Protein AF-A0A969GEK8-F1 (afdb_monomer_lite)

Secondary structure (DSSP, 8-state):
---GGGG--HHHHHHHHHHHHHHHHHHHHHHHHHHHHHT-GGGGGGHHHHHHHHHHHHHHHHHHHHHH-SSTT------HHHHHHHHHHHHHHHHH--S-HHHHHHHHHHHHHHHHHHHHHHH-

Radius of gyration: 17.77 Å; chains: 1; bounding box: 44×19×52 Å

Structure (mmCIF, N/CA/C/O backbone):
data_AF-A0A969GEK8-F1
#
_entry.id   AF-A0A969GEK8-F1
#
loop_
_atom_site.group_PDB
_atom_site.id
_atom_site.type_symbol
_atom_site.label_atom_id
_atom_site.label_alt_id
_atom_site.label_comp_id
_atom_site.label_asym_id
_atom_site.label_entity_id
_atom_site.label_seq_id
_atom_site.pdbx_PDB_ins_code
_atom_site.Cartn_x
_atom_site.Cartn_y
_atom_site.Cartn_z
_atom_site.occupancy
_atom_site.B_iso_or_equiv
_atom_site.auth_seq_id
_atom_site.auth_comp_id
_atom_site.auth_asym_id
_atom_site.auth_atom_id
_atom_site.pdbx_PDB_model_num
ATOM 1 N N . MET A 1 1 ? 5.859 -8.469 -33.298 1.00 44.16 1 MET A N 1
ATOM 2 C CA . MET A 1 1 ? 6.440 -8.369 -31.941 1.00 44.16 1 MET A CA 1
ATOM 3 C C . MET A 1 1 ? 7.813 -7.733 -32.064 1.00 44.16 1 MET A C 1
ATOM 5 O O . MET A 1 1 ? 8.671 -8.302 -32.721 1.00 44.16 1 MET A O 1
ATOM 9 N N . LYS A 1 2 ? 7.989 -6.504 -31.567 1.00 45.06 2 LYS A N 1
ATOM 10 C CA . LYS A 1 2 ? 9.265 -5.774 -31.641 1.00 45.06 2 LYS A CA 1
ATOM 11 C C . LYS A 1 2 ? 10.162 -6.314 -30.517 1.00 45.06 2 LYS A C 1
ATOM 13 O O . LYS A 1 2 ? 9.732 -6.322 -29.368 1.00 45.06 2 LYS A O 1
ATOM 18 N N . ASN A 1 3 ? 11.347 -6.826 -30.845 1.00 42.44 3 ASN A N 1
ATOM 19 C CA . ASN A 1 3 ? 12.262 -7.460 -29.888 1.00 42.44 3 ASN A CA 1
ATOM 20 C C . ASN A 1 3 ? 12.873 -6.418 -28.929 1.00 42.44 3 ASN A C 1
ATOM 22 O O . ASN A 1 3 ? 13.966 -5.922 -29.180 1.00 42.44 3 ASN A O 1
ATOM 26 N N . TYR A 1 4 ? 12.185 -6.092 -27.830 1.00 55.25 4 TYR A N 1
ATOM 27 C CA . TYR A 1 4 ? 12.672 -5.161 -26.794 1.00 55.25 4 TYR A CA 1
ATOM 28 C C . TYR A 1 4 ? 13.971 -5.629 -26.112 1.00 55.25 4 TYR A C 1
ATOM 30 O O . TYR A 1 4 ? 14.773 -4.810 -25.675 1.00 55.25 4 TYR A O 1
ATOM 38 N N . PHE A 1 5 ? 14.217 -6.940 -26.070 1.00 56.88 5 PHE A N 1
ATOM 39 C CA . PHE A 1 5 ? 15.405 -7.519 -25.433 1.00 56.88 5 PHE A CA 1
ATOM 40 C C . PHE A 1 5 ? 16.693 -7.370 -26.260 1.00 56.88 5 PHE A C 1
ATOM 42 O O . PHE A 1 5 ? 17.782 -7.473 -25.707 1.00 56.88 5 PHE A O 1
ATOM 49 N N . ALA A 1 6 ? 16.593 -7.099 -27.567 1.00 51.66 6 ALA A N 1
ATOM 50 C CA . ALA A 1 6 ? 17.754 -7.009 -28.459 1.00 51.66 6 ALA A CA 1
ATOM 51 C C . ALA A 1 6 ? 18.419 -5.616 -28.479 1.00 51.66 6 ALA A C 1
ATOM 53 O O . ALA A 1 6 ? 19.471 -5.459 -29.092 1.00 51.66 6 ALA A O 1
ATOM 54 N N . SER A 1 7 ? 17.828 -4.610 -27.819 1.00 54.41 7 SER A N 1
ATOM 55 C CA . SER A 1 7 ? 18.329 -3.226 -27.783 1.00 54.41 7 SER A CA 1
ATOM 56 C C . SER A 1 7 ? 18.590 -2.701 -26.367 1.00 54.41 7 SER A C 1
ATOM 58 O O . SER A 1 7 ? 18.585 -1.488 -26.170 1.00 54.41 7 SER A O 1
ATOM 60 N N . MET A 1 8 ? 18.764 -3.579 -25.370 1.00 60.34 8 MET A N 1
ATOM 61 C CA . MET A 1 8 ? 19.067 -3.153 -24.000 1.00 60.34 8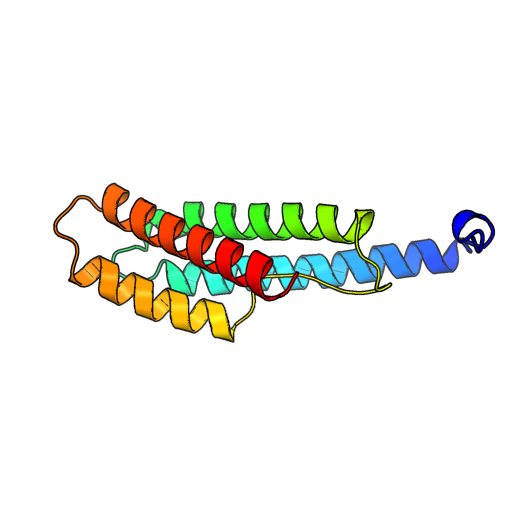 MET A CA 1
ATOM 62 C C . MET A 1 8 ? 20.504 -2.632 -23.916 1.00 60.34 8 MET A C 1
ATOM 64 O O . MET A 1 8 ? 21.436 -3.368 -23.602 1.00 60.34 8 MET A O 1
ATOM 68 N N . ASP A 1 9 ? 20.676 -1.349 -24.220 1.00 81.31 9 ASP A N 1
ATOM 69 C CA . ASP A 1 9 ? 21.912 -0.626 -23.953 1.00 81.31 9 ASP A CA 1
ATOM 70 C C . ASP A 1 9 ? 22.167 -0.644 -22.434 1.00 81.31 9 ASP A C 1
ATOM 72 O O . ASP A 1 9 ? 21.279 -0.323 -21.637 1.00 81.31 9 ASP A O 1
ATOM 76 N N . THR A 1 10 ? 23.371 -1.030 -22.005 1.00 82.88 10 THR A N 1
ATOM 77 C CA . THR A 1 10 ? 23.762 -1.101 -20.587 1.00 82.88 10 THR A CA 1
ATOM 78 C C . THR A 1 10 ? 23.483 0.214 -19.856 1.00 82.88 10 THR A C 1
ATOM 80 O O . THR A 1 10 ? 23.097 0.207 -18.687 1.00 82.88 10 THR A O 1
ATOM 83 N N . ARG A 1 11 ? 23.608 1.356 -20.549 1.00 84.69 11 ARG A N 1
ATOM 84 C CA . ARG A 1 11 ? 23.226 2.664 -19.994 1.00 84.69 11 ARG A CA 1
ATOM 85 C C . ARG A 1 11 ? 21.744 2.737 -19.648 1.00 84.69 11 ARG A C 1
ATOM 87 O O . ARG A 1 11 ? 21.400 3.221 -18.575 1.00 84.69 11 ARG A O 1
ATOM 94 N N . GLN A 1 12 ? 20.882 2.245 -20.531 1.00 84.81 12 GLN A N 1
ATOM 95 C CA . GLN A 1 12 ? 19.438 2.269 -20.333 1.00 84.81 12 GLN A CA 1
ATOM 96 C C . GLN A 1 12 ? 19.027 1.382 -19.155 1.00 84.81 12 GLN A C 1
ATOM 98 O O . GLN A 1 12 ? 18.200 1.801 -18.351 1.00 84.81 12 GLN A O 1
ATOM 103 N N . LEU A 1 13 ? 19.659 0.214 -18.990 1.00 85.06 13 LEU A N 1
ATOM 104 C CA . LEU A 1 13 ? 19.457 -0.653 -17.824 1.00 85.06 13 LEU A CA 1
ATOM 105 C C . LEU A 1 13 ? 19.779 0.061 -16.510 1.00 85.06 13 LEU A C 1
ATOM 107 O O . LEU A 1 13 ? 18.962 0.054 -15.591 1.00 85.06 13 LEU A O 1
ATOM 111 N N . ILE A 1 14 ? 20.946 0.705 -16.435 1.00 89.31 14 ILE A N 1
ATOM 112 C CA . ILE A 1 14 ? 21.360 1.448 -15.240 1.00 89.31 14 ILE A CA 1
ATOM 113 C C . ILE A 1 14 ? 20.352 2.563 -14.946 1.00 89.31 14 ILE A C 1
ATOM 115 O O . ILE A 1 14 ? 19.853 2.651 -13.827 1.00 89.31 14 ILE A O 1
ATOM 119 N N . THR A 1 15 ? 19.987 3.365 -15.950 1.00 89.75 15 THR A N 1
ATOM 120 C CA . THR A 1 15 ? 19.009 4.448 -15.780 1.00 89.75 15 THR A CA 1
ATOM 121 C C . THR A 1 15 ? 17.641 3.929 -15.333 1.00 89.75 15 THR A C 1
ATOM 123 O O . THR A 1 15 ? 17.044 4.511 -14.430 1.00 89.75 15 THR A O 1
ATOM 126 N N . SER A 1 16 ? 17.150 2.826 -15.905 1.00 88.75 16 SER A N 1
ATOM 127 C CA . SER A 1 16 ? 15.867 2.226 -15.526 1.00 88.75 16 SER A CA 1
ATOM 128 C C . SER A 1 16 ? 15.871 1.682 -14.099 1.00 88.75 16 SER A C 1
ATOM 130 O O . SER A 1 16 ? 14.907 1.904 -13.370 1.00 88.75 16 SER A O 1
ATOM 132 N N . ILE A 1 17 ? 16.953 1.026 -13.668 1.00 90.38 17 ILE A N 1
ATOM 133 C CA . ILE A 1 17 ? 17.091 0.542 -12.287 1.00 90.38 17 ILE A CA 1
ATOM 134 C C . ILE A 1 17 ? 17.129 1.722 -11.315 1.00 90.38 17 ILE A C 1
ATOM 136 O O . ILE A 1 17 ? 16.423 1.707 -10.309 1.00 90.38 17 ILE A O 1
ATOM 140 N N . THR A 1 18 ? 17.903 2.769 -11.617 1.00 93.31 18 THR A N 1
ATOM 141 C CA . THR A 1 18 ? 17.962 3.967 -10.770 1.00 93.31 18 THR A CA 1
ATOM 142 C C . THR A 1 18 ? 16.601 4.656 -10.680 1.00 93.31 18 THR A C 1
ATOM 144 O O . THR A 1 18 ? 16.164 4.985 -9.580 1.00 93.31 18 THR A O 1
ATOM 147 N N . ALA A 1 19 ? 15.897 4.825 -11.803 1.00 91.38 19 ALA A N 1
ATOM 148 C CA . ALA A 1 19 ? 14.560 5.413 -11.822 1.00 91.38 19 ALA A CA 1
ATOM 149 C C . ALA A 1 19 ? 13.557 4.577 -11.011 1.00 91.38 19 ALA A C 1
ATOM 151 O O . ALA A 1 19 ? 12.811 5.131 -10.208 1.00 91.38 19 ALA A O 1
ATOM 152 N N . GLY A 1 20 ? 13.585 3.248 -11.164 1.00 91.75 20 GLY A N 1
ATOM 153 C CA . GLY A 1 20 ? 12.749 2.330 -10.392 1.00 91.75 20 GLY A CA 1
ATOM 154 C C . GLY A 1 20 ? 13.041 2.377 -8.892 1.00 91.75 20 GLY A C 1
ATOM 155 O O . GLY A 1 20 ? 12.113 2.365 -8.091 1.00 91.75 20 GLY A O 1
ATOM 156 N N . LEU A 1 21 ? 14.312 2.502 -8.497 1.00 93.62 21 LEU A N 1
ATOM 157 C CA . LEU A 1 21 ? 14.710 2.607 -7.092 1.00 93.62 21 LEU A CA 1
ATOM 158 C C . LEU A 1 21 ? 14.233 3.924 -6.468 1.00 93.62 21 LEU A C 1
ATOM 160 O O . LEU A 1 21 ? 13.677 3.915 -5.372 1.00 93.62 21 LEU A O 1
ATOM 164 N N . VAL A 1 22 ? 14.392 5.046 -7.176 1.00 94.94 22 VAL A N 1
ATOM 165 C CA . VAL A 1 22 ? 13.887 6.352 -6.724 1.00 94.94 22 VAL A CA 1
ATOM 166 C C . VAL A 1 22 ? 12.362 6.331 -6.614 1.00 94.94 22 VAL A C 1
ATOM 168 O O . VAL A 1 22 ? 11.823 6.713 -5.578 1.00 94.94 22 VAL A O 1
ATOM 171 N N . ALA A 1 23 ? 11.665 5.832 -7.638 1.00 92.75 23 ALA A N 1
ATOM 172 C CA . ALA A 1 23 ? 10.211 5.697 -7.614 1.00 92.75 23 ALA A CA 1
ATOM 173 C C . ALA A 1 23 ? 9.744 4.781 -6.471 1.00 92.75 23 ALA A C 1
ATOM 175 O O . ALA A 1 23 ? 8.812 5.124 -5.750 1.00 92.75 23 ALA A O 1
ATOM 176 N N . GLY A 1 24 ? 10.429 3.657 -6.248 1.00 93.06 24 GLY A N 1
ATOM 177 C CA . GLY A 1 24 ? 10.139 2.730 -5.157 1.00 93.06 24 GLY A CA 1
ATOM 178 C C . GLY A 1 24 ? 10.305 3.369 -3.778 1.00 93.06 24 GLY A C 1
ATOM 179 O O . GLY A 1 24 ? 9.437 3.203 -2.926 1.00 93.06 24 GLY A O 1
ATOM 180 N N . LEU A 1 25 ? 11.366 4.153 -3.562 1.00 95.06 25 LEU A N 1
ATOM 181 C CA . LEU A 1 25 ? 11.553 4.903 -2.315 1.00 95.06 25 LEU A CA 1
ATOM 182 C C . LEU A 1 25 ? 10.424 5.909 -2.078 1.00 95.06 25 LEU A C 1
ATOM 184 O O . LEU A 1 25 ? 9.915 5.996 -0.962 1.00 95.06 25 LEU A O 1
ATOM 188 N N . ILE A 1 26 ? 9.999 6.625 -3.123 1.00 94.44 26 ILE A N 1
ATOM 189 C CA . ILE A 1 26 ? 8.850 7.534 -3.042 1.00 94.44 26 ILE A CA 1
ATOM 190 C C . ILE A 1 26 ? 7.600 6.743 -2.636 1.00 94.44 26 ILE A C 1
ATOM 192 O O . ILE A 1 26 ? 6.947 7.098 -1.658 1.00 94.44 26 ILE A O 1
ATOM 196 N N . VAL A 1 27 ? 7.310 5.624 -3.304 1.00 93.56 27 VAL A N 1
ATOM 197 C CA . VAL A 1 27 ? 6.149 4.776 -2.984 1.00 93.56 27 VAL A CA 1
ATOM 198 C C . VAL A 1 27 ? 6.202 4.252 -1.547 1.00 93.56 27 VAL A C 1
ATOM 200 O O . VAL A 1 27 ? 5.176 4.252 -0.878 1.00 93.56 27 VAL A O 1
ATOM 203 N N . ILE A 1 28 ? 7.371 3.866 -1.025 1.00 95.81 28 ILE A N 1
ATOM 204 C CA . ILE A 1 28 ? 7.522 3.427 0.374 1.00 95.81 28 ILE A CA 1
ATOM 205 C C . ILE A 1 28 ? 7.108 4.539 1.344 1.00 95.81 28 ILE A C 1
ATOM 207 O O . ILE A 1 28 ? 6.329 4.291 2.266 1.00 95.81 28 ILE A O 1
ATOM 211 N N . VAL A 1 29 ? 7.593 5.765 1.128 1.00 96.19 29 VAL A N 1
ATOM 212 C CA . VAL A 1 29 ? 7.236 6.922 1.965 1.00 96.19 29 VAL A CA 1
ATOM 213 C C . VAL A 1 29 ? 5.733 7.207 1.888 1.00 96.19 29 VAL A C 1
ATOM 215 O O . VAL A 1 29 ? 5.106 7.455 2.922 1.00 96.19 29 VAL A O 1
ATOM 218 N N . PHE A 1 30 ? 5.136 7.109 0.696 1.00 94.38 30 PHE A N 1
ATOM 219 C CA . PHE A 1 30 ? 3.690 7.253 0.508 1.00 94.38 30 PHE A CA 1
ATOM 220 C C . PHE A 1 30 ? 2.910 6.153 1.233 1.00 94.38 30 PHE A C 1
ATOM 222 O O . PHE A 1 30 ? 1.991 6.459 1.984 1.00 94.38 30 PHE A O 1
ATOM 229 N N . CYS A 1 31 ? 3.299 4.884 1.095 1.00 95.75 31 CYS A N 1
ATOM 230 C CA . CYS A 1 31 ? 2.662 3.767 1.794 1.00 95.75 31 CYS A CA 1
ATOM 231 C C . CYS A 1 31 ? 2.654 3.980 3.309 1.00 95.75 31 CYS A C 1
ATOM 233 O O . CYS A 1 31 ? 1.620 3.784 3.944 1.00 95.75 31 CYS A O 1
ATOM 235 N N . ILE A 1 32 ? 3.783 4.411 3.883 1.00 96.88 32 ILE A N 1
ATOM 236 C CA . ILE A 1 32 ? 3.879 4.706 5.316 1.00 96.88 32 ILE A CA 1
ATOM 237 C C . ILE A 1 32 ? 2.944 5.861 5.685 1.00 96.88 32 ILE A C 1
ATOM 239 O O . ILE A 1 32 ? 2.163 5.730 6.622 1.00 96.88 32 ILE A O 1
ATOM 243 N N . SER A 1 33 ? 2.985 6.962 4.934 1.00 97.06 33 SER A N 1
ATOM 244 C CA . SER A 1 33 ? 2.203 8.171 5.226 1.00 97.06 33 SER A CA 1
ATOM 245 C C . SER A 1 33 ? 0.693 7.952 5.101 1.00 97.06 33 SER A C 1
ATOM 247 O O . SER A 1 33 ? -0.085 8.444 5.913 1.00 97.06 33 SER A O 1
ATOM 249 N N . LEU A 1 34 ? 0.252 7.192 4.099 1.00 96.31 34 LEU A N 1
ATOM 250 C CA . LEU A 1 34 ? -1.169 6.911 3.900 1.00 96.31 34 LEU A CA 1
ATOM 251 C C . LEU A 1 34 ? -1.676 5.856 4.889 1.00 96.31 34 LEU A C 1
ATOM 253 O O . LEU A 1 34 ? -2.794 5.973 5.388 1.00 96.31 34 LEU A O 1
ATOM 257 N N . ALA A 1 35 ? -0.855 4.862 5.238 1.00 96.50 35 ALA A N 1
ATOM 258 C CA . ALA A 1 35 ? -1.208 3.909 6.284 1.00 96.50 35 ALA A CA 1
ATOM 259 C C . ALA A 1 35 ? -1.324 4.589 7.657 1.00 96.50 35 ALA A C 1
ATOM 261 O O . ALA A 1 35 ? -2.267 4.306 8.394 1.00 96.50 35 ALA A O 1
ATOM 262 N N . THR A 1 36 ? -0.414 5.504 8.006 1.00 96.81 36 THR A N 1
ATOM 263 C CA . THR A 1 36 ? -0.501 6.248 9.274 1.00 96.81 36 THR A CA 1
ATOM 264 C C . THR A 1 36 ? -1.725 7.153 9.312 1.00 96.81 36 THR A C 1
ATOM 266 O O . THR A 1 36 ? -2.343 7.270 10.365 1.00 96.81 36 THR A O 1
ATOM 269 N N . LEU A 1 37 ? -2.119 7.737 8.175 1.00 96.44 37 LEU A N 1
ATOM 270 C CA . LEU A 1 37 ? -3.355 8.507 8.051 1.00 96.44 37 LEU A CA 1
ATOM 271 C C . LEU A 1 37 ? -4.594 7.637 8.322 1.00 96.44 37 LEU A C 1
ATOM 273 O O . LEU A 1 37 ? -5.427 8.001 9.152 1.00 96.44 37 LEU A O 1
ATOM 277 N N . ILE A 1 38 ? -4.698 6.480 7.658 1.00 96.62 38 ILE A N 1
ATOM 278 C CA . ILE A 1 38 ? -5.861 5.580 7.754 1.00 96.62 38 ILE A CA 1
ATOM 279 C C . ILE A 1 38 ? -5.989 4.950 9.142 1.00 96.62 38 ILE A C 1
ATOM 281 O O . ILE A 1 38 ? -7.089 4.870 9.680 1.00 96.62 38 ILE A O 1
ATOM 285 N N . PHE A 1 39 ? -4.876 4.511 9.731 1.00 96.19 39 PHE A N 1
ATOM 286 C CA . PHE A 1 39 ? -4.854 3.835 11.031 1.00 96.19 39 PHE A CA 1
ATOM 287 C C . PHE A 1 39 ? -4.486 4.785 12.184 1.00 96.19 39 PHE A C 1
ATOM 289 O O . PHE A 1 39 ? -3.905 4.366 13.180 1.00 96.19 39 PHE A O 1
ATOM 296 N N . SER A 1 40 ? -4.804 6.075 12.065 1.00 92.50 40 SER A N 1
ATOM 297 C CA . SER A 1 40 ? -4.571 7.066 13.124 1.00 92.50 40 SER A CA 1
ATOM 298 C C . SER A 1 40 ? -5.585 6.955 14.280 1.00 92.50 40 SER A C 1
ATOM 300 O O . SER A 1 40 ? -6.547 6.186 14.233 1.00 92.50 40 SER A O 1
ATOM 302 N N . GLY A 1 41 ? -5.358 7.709 15.362 1.00 90.31 41 GLY A N 1
ATOM 303 C CA . GLY A 1 41 ? -6.277 7.776 16.504 1.00 90.31 41 GLY A CA 1
ATOM 304 C C . GLY A 1 41 ? -6.392 6.451 17.265 1.00 90.31 41 GLY A C 1
ATOM 305 O O . GLY A 1 41 ? -5.384 5.877 17.684 1.00 90.31 41 GLY A O 1
ATOM 306 N N . GLU A 1 42 ? -7.620 5.959 17.441 1.00 89.75 42 GLU A N 1
ATOM 307 C CA . GLU A 1 42 ? -7.918 4.708 18.159 1.00 89.75 42 GLU A CA 1
ATOM 308 C C . GLU A 1 42 ? -7.316 3.469 17.478 1.00 89.75 42 GLU A C 1
ATOM 310 O O . GLU A 1 42 ? -7.030 2.472 18.139 1.00 89.75 42 GLU A O 1
ATOM 315 N N . MET A 1 43 ? -7.053 3.547 16.169 1.00 93.19 43 MET A N 1
ATOM 316 C CA . MET A 1 43 ? -6.401 2.482 15.400 1.00 93.19 43 MET A CA 1
ATOM 317 C C . MET A 1 43 ? -4.869 2.563 15.424 1.00 93.19 43 MET A C 1
ATOM 319 O O . MET A 1 43 ? -4.208 1.715 14.819 1.00 93.19 43 MET A O 1
ATOM 323 N N . SER A 1 44 ? -4.285 3.514 16.166 1.00 94.31 44 SER A N 1
ATOM 324 C CA . SER A 1 44 ? -2.828 3.682 16.264 1.00 94.31 44 SER A CA 1
ATOM 325 C C . SER A 1 44 ? -2.047 2.409 16.639 1.00 94.31 44 SER A C 1
ATOM 327 O O . SER A 1 44 ? -0.964 2.217 16.076 1.00 94.31 44 SER A O 1
ATOM 329 N N . PRO A 1 45 ? -2.565 1.470 17.468 1.00 95.31 45 PRO A N 1
ATOM 330 C CA . PRO A 1 45 ? -1.872 0.205 17.735 1.00 95.31 45 PRO A CA 1
ATOM 331 C C . PRO A 1 45 ? -1.682 -0.680 16.489 1.00 95.31 45 PRO A C 1
ATOM 333 O O . PRO A 1 45 ? -0.813 -1.551 16.472 1.00 95.31 45 PRO A O 1
ATOM 336 N N . TYR A 1 46 ? -2.474 -0.462 15.435 1.00 95.81 46 TYR A N 1
ATOM 337 C CA . TYR A 1 46 ? -2.462 -1.247 14.200 1.00 95.81 46 TYR A CA 1
ATOM 338 C C . TYR A 1 46 ? -1.676 -0.589 13.064 1.00 95.81 46 TYR A C 1
ATOM 340 O O . TYR A 1 46 ? -1.532 -1.204 12.007 1.00 95.81 46 TYR A O 1
ATOM 348 N N . VAL A 1 47 ? -1.104 0.603 13.270 1.00 96.38 47 VAL A N 1
ATOM 349 C CA . VAL A 1 47 ? -0.347 1.334 12.238 1.00 96.38 47 VAL A CA 1
ATOM 350 C C . VAL A 1 47 ? 0.754 0.471 11.633 1.00 96.38 47 VAL A C 1
ATOM 352 O O . VAL A 1 47 ? 0.842 0.369 10.414 1.00 96.38 47 VAL A O 1
ATOM 355 N N . SER A 1 48 ? 1.540 -0.234 12.450 1.00 96.69 48 SER A N 1
ATOM 356 C CA . SER A 1 48 ? 2.607 -1.111 11.949 1.00 96.69 48 SER A CA 1
ATOM 357 C C . SER A 1 48 ? 2.079 -2.225 11.035 1.00 96.69 48 SER A C 1
ATOM 359 O O . SER A 1 48 ? 2.707 -2.547 10.026 1.00 96.69 48 SER A O 1
ATOM 361 N N . ARG A 1 49 ? 0.902 -2.792 11.343 1.00 96.88 49 ARG A N 1
ATOM 362 C CA . ARG A 1 49 ? 0.241 -3.795 10.487 1.00 96.88 49 ARG A CA 1
ATOM 363 C C . ARG A 1 49 ? -0.293 -3.157 9.203 1.00 96.88 49 ARG A C 1
ATOM 365 O O . ARG A 1 49 ? -0.117 -3.726 8.129 1.00 96.88 49 ARG A O 1
ATOM 372 N N . GLY A 1 50 ? -0.889 -1.969 9.303 1.00 95.75 50 GLY A N 1
ATOM 373 C CA . GLY A 1 50 ? -1.360 -1.183 8.162 1.00 95.75 50 GLY A CA 1
ATOM 374 C C . GLY A 1 50 ? -0.239 -0.810 7.189 1.00 95.75 50 GLY A C 1
ATOM 375 O O . GLY A 1 50 ? -0.391 -0.986 5.983 1.00 95.75 50 GLY A O 1
ATOM 376 N N . ILE A 1 51 ? 0.920 -0.385 7.700 1.00 97.38 51 ILE A N 1
ATOM 377 C CA . ILE A 1 51 ? 2.117 -0.109 6.893 1.00 97.38 51 ILE A CA 1
ATOM 378 C C . ILE A 1 51 ? 2.540 -1.371 6.136 1.00 97.38 51 ILE A C 1
ATOM 380 O O . ILE A 1 51 ? 2.755 -1.317 4.926 1.00 97.38 51 ILE A O 1
ATOM 384 N N . GLY A 1 52 ? 2.609 -2.517 6.822 1.00 96.81 52 GLY A N 1
ATOM 385 C CA . GLY A 1 52 ? 2.930 -3.799 6.191 1.00 96.81 52 GLY A CA 1
ATOM 386 C C . GLY A 1 52 ? 1.965 -4.162 5.060 1.00 96.81 52 GLY A C 1
ATOM 387 O O . GLY A 1 52 ? 2.408 -4.562 3.984 1.00 96.81 52 GLY A O 1
ATOM 388 N N . LEU A 1 53 ? 0.661 -3.954 5.268 1.00 95.69 53 LEU A N 1
ATOM 389 C CA . LEU A 1 53 ? -0.373 -4.185 4.257 1.00 95.69 53 LEU A CA 1
ATOM 390 C C . LEU A 1 53 ? -0.166 -3.308 3.012 1.00 95.69 53 LEU A C 1
ATOM 392 O O . LEU A 1 53 ? -0.195 -3.818 1.894 1.00 95.69 53 LEU A O 1
ATOM 396 N N . PHE A 1 54 ? 0.073 -2.007 3.195 1.00 95.69 54 PHE A N 1
ATOM 397 C CA . PHE A 1 54 ? 0.262 -1.062 2.089 1.00 95.69 54 PHE A CA 1
ATOM 398 C C . PHE A 1 54 ? 1.561 -1.324 1.322 1.00 95.69 54 PHE A C 1
ATOM 400 O O . PHE A 1 54 ? 1.561 -1.312 0.092 1.00 95.69 54 PHE A O 1
ATOM 407 N N . LEU A 1 55 ? 2.658 -1.614 2.028 1.00 96.44 55 LEU A N 1
ATOM 408 C CA . LEU A 1 55 ? 3.936 -1.965 1.406 1.00 96.44 55 LEU A CA 1
ATOM 409 C C . LEU A 1 55 ? 3.831 -3.259 0.598 1.00 96.44 55 LEU A C 1
ATOM 411 O O . LEU A 1 55 ? 4.269 -3.299 -0.551 1.00 96.44 55 LEU A O 1
ATOM 415 N N . PHE A 1 56 ? 3.219 -4.299 1.168 1.00 95.31 56 PHE A N 1
ATOM 416 C CA . PHE A 1 56 ? 3.032 -5.566 0.471 1.00 95.31 56 PHE A CA 1
ATOM 417 C C . PHE A 1 56 ? 2.094 -5.422 -0.731 1.00 95.31 56 PHE A C 1
ATOM 419 O O . PHE A 1 56 ? 2.412 -5.913 -1.811 1.00 95.31 56 PHE A O 1
ATOM 426 N N . GLY A 1 57 ? 0.976 -4.708 -0.574 1.00 92.94 57 GLY A N 1
ATOM 427 C CA . GLY A 1 57 ? 0.040 -4.437 -1.664 1.00 92.94 57 GLY A CA 1
ATOM 428 C C . GLY A 1 57 ? 0.692 -3.655 -2.805 1.00 92.94 57 GLY A C 1
ATOM 429 O O . GLY A 1 57 ? 0.594 -4.057 -3.962 1.00 92.94 57 GLY A O 1
ATOM 430 N N . GLY A 1 58 ? 1.426 -2.584 -2.484 1.00 92.38 58 GLY A N 1
ATOM 431 C CA . GLY A 1 58 ? 2.170 -1.794 -3.466 1.00 92.38 58 GLY A CA 1
ATOM 432 C C . GLY A 1 58 ? 3.238 -2.614 -4.193 1.00 92.38 58 GLY A C 1
ATOM 433 O O . GLY A 1 58 ? 3.344 -2.537 -5.418 1.00 92.38 58 GLY A O 1
ATOM 434 N N . PHE A 1 59 ? 3.979 -3.455 -3.467 1.00 93.25 59 PHE A N 1
ATOM 435 C CA . PHE A 1 59 ? 4.953 -4.378 -4.052 1.00 93.25 59 PHE 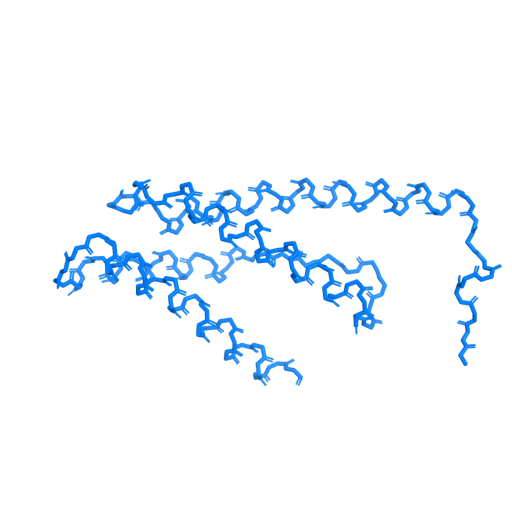A CA 1
ATOM 436 C C . PHE A 1 59 ? 4.291 -5.393 -4.991 1.00 93.25 59 PHE A C 1
ATOM 438 O O . PHE A 1 59 ? 4.695 -5.509 -6.148 1.00 93.25 59 PHE A O 1
ATOM 445 N N . ALA A 1 60 ? 3.247 -6.087 -4.529 1.00 93.31 60 ALA A N 1
ATOM 446 C CA . ALA A 1 60 ? 2.535 -7.087 -5.318 1.00 93.31 60 ALA A CA 1
ATOM 447 C C . ALA A 1 60 ? 1.959 -6.478 -6.606 1.00 93.31 60 ALA A C 1
ATOM 449 O O . ALA A 1 60 ? 2.158 -7.021 -7.691 1.00 93.31 60 ALA A O 1
ATOM 450 N N . MET A 1 61 ? 1.326 -5.306 -6.507 1.00 91.12 61 MET A N 1
ATOM 451 C CA . MET A 1 61 ? 0.799 -4.589 -7.668 1.00 91.12 61 MET A CA 1
ATOM 452 C C . MET A 1 61 ? 1.901 -4.133 -8.629 1.00 91.12 61 MET A C 1
ATOM 454 O O . MET A 1 61 ? 1.730 -4.245 -9.841 1.00 91.12 61 MET A O 1
ATOM 458 N N . SER A 1 62 ? 3.043 -3.671 -8.112 1.00 91.06 62 SER A N 1
ATOM 459 C CA . SER A 1 62 ? 4.192 -3.284 -8.942 1.00 91.06 62 SER A CA 1
ATOM 460 C C . SER A 1 62 ? 4.748 -4.470 -9.730 1.00 91.06 62 SER A C 1
ATOM 462 O O . SER A 1 62 ? 5.039 -4.332 -10.915 1.00 91.06 62 SER A O 1
ATOM 464 N N . VAL A 1 63 ? 4.843 -5.651 -9.108 1.00 90.69 63 VAL A N 1
ATOM 465 C CA . VAL A 1 63 ? 5.256 -6.887 -9.791 1.00 90.69 63 VAL A CA 1
ATOM 466 C C . VAL A 1 63 ? 4.248 -7.273 -10.873 1.00 90.69 63 VAL A C 1
ATOM 468 O O . VAL A 1 63 ? 4.645 -7.541 -12.006 1.00 90.69 63 VAL A O 1
ATOM 471 N N . LEU A 1 64 ? 2.949 -7.256 -10.559 1.00 91.06 64 LEU A N 1
ATOM 472 C CA . LEU A 1 64 ? 1.899 -7.589 -11.524 1.00 91.06 64 LEU A CA 1
ATOM 473 C C . LEU A 1 64 ? 1.926 -6.647 -12.732 1.00 91.06 64 LEU A C 1
ATOM 475 O O . LEU A 1 64 ? 1.930 -7.114 -13.867 1.00 91.06 64 LEU A O 1
ATOM 479 N N . ILE A 1 65 ? 2.018 -5.336 -12.521 1.00 89.50 65 ILE A N 1
ATOM 480 C CA . ILE A 1 65 ? 2.075 -4.363 -13.621 1.00 89.50 65 ILE A CA 1
ATOM 481 C C . ILE A 1 65 ? 3.397 -4.421 -14.375 1.00 89.50 65 ILE A C 1
ATOM 483 O O . ILE A 1 65 ? 3.400 -4.244 -15.588 1.00 89.50 65 ILE A O 1
ATOM 487 N N . SER A 1 66 ? 4.512 -4.738 -13.719 1.00 87.56 66 SER A N 1
ATOM 488 C CA . SER A 1 66 ? 5.775 -4.936 -14.432 1.00 87.56 66 SER A CA 1
ATOM 489 C C . SER A 1 66 ? 5.726 -6.120 -15.406 1.00 87.56 66 SER A C 1
ATOM 491 O O . SER A 1 66 ? 6.494 -6.128 -16.366 1.00 87.56 66 SER A O 1
ATOM 493 N N . ILE A 1 67 ? 4.877 -7.122 -15.156 1.00 88.56 67 ILE A N 1
ATOM 494 C CA . ILE A 1 67 ? 4.750 -8.324 -15.995 1.00 88.56 67 ILE A CA 1
ATOM 495 C C . ILE A 1 67 ? 3.629 -8.162 -17.029 1.00 88.56 67 ILE A C 1
ATOM 497 O O . ILE A 1 67 ? 3.818 -8.487 -18.198 1.00 88.56 67 ILE A O 1
ATOM 501 N N . PHE A 1 68 ? 2.461 -7.680 -16.597 1.00 89.06 68 PHE A N 1
ATOM 502 C CA . PHE A 1 68 ? 1.234 -7.635 -17.401 1.00 89.06 68 PHE A CA 1
ATOM 503 C C . PHE A 1 68 ? 0.902 -6.243 -17.953 1.00 89.06 68 PHE A C 1
ATOM 505 O O . PHE A 1 68 ? -0.004 -6.108 -18.775 1.00 89.06 68 PHE A O 1
ATOM 512 N N . GLY A 1 69 ? 1.594 -5.200 -17.498 1.00 83.31 69 GLY A N 1
ATOM 513 C CA . GLY A 1 69 ? 1.330 -3.821 -17.886 1.00 83.31 69 GLY A CA 1
ATOM 514 C C . GLY A 1 69 ? 1.662 -3.547 -19.350 1.00 83.31 69 GLY A C 1
ATOM 515 O O . GLY A 1 69 ? 2.650 -4.030 -19.899 1.00 83.31 69 GLY A O 1
ATOM 516 N N . SER A 1 70 ? 0.829 -2.725 -19.982 1.00 83.06 70 SER A N 1
ATOM 517 C CA . SER A 1 70 ? 0.970 -2.323 -21.385 1.00 83.06 70 SER A CA 1
ATOM 518 C C . SER A 1 70 ? 1.680 -0.977 -21.569 1.00 83.06 70 SER A C 1
ATOM 520 O O . SER A 1 70 ? 2.069 -0.645 -22.690 1.00 83.06 70 SER A O 1
ATOM 522 N N . LEU A 1 71 ? 1.876 -0.209 -20.488 1.00 82.19 71 LEU A N 1
ATOM 523 C CA . LEU A 1 71 ? 2.508 1.109 -20.523 1.00 82.19 71 LEU A CA 1
ATOM 524 C C . LEU A 1 71 ? 3.939 1.078 -19.950 1.00 82.19 71 LEU A C 1
ATOM 526 O O . LEU A 1 71 ? 4.127 0.804 -18.762 1.00 82.19 71 LEU A O 1
ATOM 530 N N . PRO A 1 72 ? 4.967 1.387 -20.764 1.00 79.06 72 PRO A N 1
ATOM 531 C CA . PRO A 1 72 ? 6.342 1.461 -20.288 1.00 79.06 72 PRO A CA 1
ATOM 532 C C . PRO A 1 72 ? 6.545 2.678 -19.377 1.00 79.06 72 PRO A C 1
ATOM 534 O O . PRO A 1 72 ? 6.106 3.783 -19.688 1.00 79.06 72 PRO A O 1
ATOM 537 N N . GLY A 1 73 ? 7.268 2.483 -18.273 1.00 77.94 73 GLY A N 1
ATOM 538 C CA . GLY A 1 73 ? 7.617 3.561 -17.339 1.00 77.94 73 GLY A CA 1
ATOM 539 C C . GLY A 1 73 ? 6.490 3.992 -16.395 1.00 77.94 73 GLY A C 1
ATOM 540 O O . GLY A 1 73 ? 6.638 4.997 -15.704 1.00 77.94 73 GLY A O 1
ATOM 541 N N . THR A 1 74 ? 5.378 3.255 -16.337 1.00 83.31 74 THR A N 1
ATOM 542 C CA . THR A 1 74 ? 4.306 3.518 -15.372 1.00 83.31 74 THR A CA 1
ATOM 543 C C . THR A 1 74 ? 4.726 3.119 -13.960 1.00 83.31 74 THR A C 1
ATOM 545 O O . THR A 1 74 ? 5.169 1.995 -13.728 1.00 83.31 74 THR A O 1
ATOM 548 N N . ALA A 1 75 ? 4.539 4.032 -13.008 1.00 81.81 75 ALA A N 1
ATOM 549 C CA . ALA A 1 75 ? 4.623 3.744 -11.582 1.00 81.81 75 ALA A CA 1
ATOM 550 C C . ALA A 1 75 ? 3.213 3.522 -11.023 1.00 81.81 75 ALA A C 1
ATOM 552 O O . ALA A 1 75 ? 2.302 4.297 -11.315 1.00 81.81 75 ALA A O 1
ATOM 553 N N . ILE A 1 76 ? 3.042 2.477 -10.214 1.00 86.75 76 ILE A N 1
ATOM 554 C CA . ILE A 1 76 ? 1.821 2.248 -9.443 1.00 86.75 76 ILE A CA 1
ATOM 555 C C . ILE A 1 76 ? 2.111 2.415 -7.956 1.00 86.75 76 ILE A C 1
ATOM 557 O O . ILE A 1 76 ? 3.183 2.071 -7.464 1.00 86.75 76 ILE A O 1
ATOM 561 N N . GLY A 1 77 ? 1.122 2.914 -7.232 1.00 86.12 77 GLY A N 1
ATOM 562 C CA . GLY A 1 77 ? 1.132 2.937 -5.786 1.00 86.12 77 GLY A CA 1
ATOM 563 C C . GLY A 1 77 ? -0.221 3.374 -5.239 1.00 86.12 77 GLY A C 1
ATOM 564 O O . GLY A 1 77 ? -1.113 3.751 -6.010 1.00 86.12 77 GLY A O 1
ATOM 565 N N . PRO A 1 78 ? -0.375 3.323 -3.909 1.00 88.31 78 PRO A N 1
ATOM 566 C CA . PRO A 1 78 ? -1.483 3.961 -3.212 1.00 88.31 78 PRO A CA 1
ATOM 567 C C . PRO A 1 78 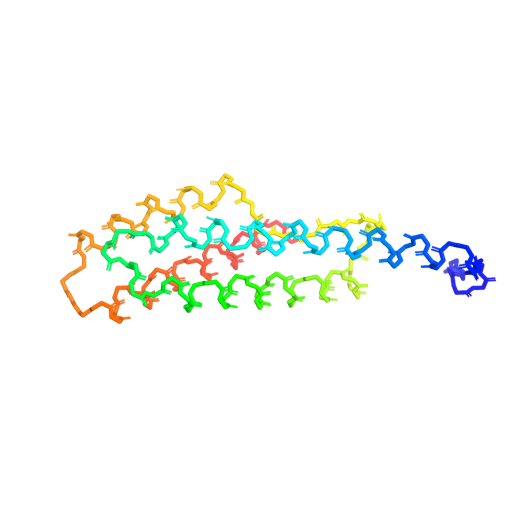? -1.632 5.439 -3.607 1.00 88.31 78 PRO A C 1
ATOM 569 O O . PRO A 1 78 ? -0.640 6.115 -3.872 1.00 88.31 78 PRO A O 1
ATOM 572 N N . GLN A 1 79 ? -2.872 5.926 -3.645 1.00 90.38 79 GLN A N 1
ATOM 573 C CA . GLN A 1 79 ? -3.218 7.281 -4.085 1.00 90.38 79 GLN A CA 1
ATOM 574 C C . GLN A 1 79 ? -3.794 8.099 -2.926 1.00 90.38 79 GLN A C 1
ATOM 576 O O . GLN A 1 79 ? -4.601 7.590 -2.144 1.00 90.38 79 GLN A O 1
ATOM 581 N N . ASP A 1 80 ? -3.438 9.380 -2.869 1.00 92.56 80 ASP A N 1
ATOM 582 C CA . ASP A 1 80 ? -3.762 10.286 -1.757 1.00 92.56 80 ASP A CA 1
ATOM 583 C C . ASP A 1 80 ? -5.271 10.491 -1.596 1.00 92.56 80 ASP A C 1
ATOM 585 O O . ASP A 1 80 ? -5.808 10.402 -0.493 1.00 92.56 80 ASP A O 1
ATOM 589 N N . GLY A 1 81 ? -5.971 10.716 -2.715 1.00 93.31 81 GLY A N 1
ATOM 590 C CA . GLY A 1 81 ? -7.416 10.955 -2.737 1.00 93.31 81 GLY A CA 1
ATOM 591 C C . GLY A 1 81 ? -8.221 9.779 -2.167 1.00 93.31 81 GLY A C 1
ATOM 592 O O . GLY A 1 81 ? -8.935 9.957 -1.178 1.00 93.31 81 GLY A O 1
ATOM 593 N N . PRO A 1 82 ? -8.091 8.562 -2.732 1.00 91.12 82 PRO A N 1
ATOM 594 C CA . PRO A 1 82 ? -8.721 7.366 -2.179 1.00 91.12 82 PRO A CA 1
ATOM 595 C C . PRO A 1 82 ? -8.323 7.082 -0.726 1.00 91.12 82 PRO A C 1
ATOM 597 O O . PRO A 1 82 ? -9.183 6.727 0.076 1.00 91.12 82 PRO A O 1
ATOM 600 N N . ALA A 1 83 ? -7.053 7.271 -0.355 1.00 93.75 83 ALA A N 1
ATOM 601 C CA . ALA A 1 83 ? -6.598 7.031 1.013 1.00 93.75 83 ALA A CA 1
ATOM 602 C C . ALA A 1 83 ? -7.232 7.993 2.030 1.00 93.75 83 ALA A C 1
ATOM 604 O O . ALA A 1 83 ? -7.624 7.556 3.110 1.00 93.75 83 ALA A O 1
ATOM 605 N N . ALA A 1 84 ? -7.398 9.273 1.684 1.00 95.25 84 ALA A N 1
ATOM 606 C CA . ALA A 1 84 ? -8.083 10.240 2.538 1.00 95.25 84 ALA A CA 1
ATOM 607 C C . ALA A 1 84 ? -9.553 9.853 2.776 1.00 95.25 84 ALA A C 1
ATOM 609 O O . ALA A 1 84 ? -10.031 9.901 3.909 1.00 95.25 84 ALA A O 1
ATOM 610 N N . LEU A 1 85 ? -10.257 9.398 1.732 1.00 95.44 85 LEU A N 1
ATOM 611 C CA . LEU A 1 85 ? -11.632 8.901 1.861 1.00 95.44 85 LEU A CA 1
ATOM 612 C C . LEU A 1 85 ? -11.707 7.648 2.741 1.00 95.44 85 LEU A C 1
ATOM 614 O O . LEU A 1 85 ? -12.585 7.544 3.596 1.00 95.44 85 LEU A O 1
ATOM 618 N N . ILE A 1 86 ? -10.763 6.720 2.573 1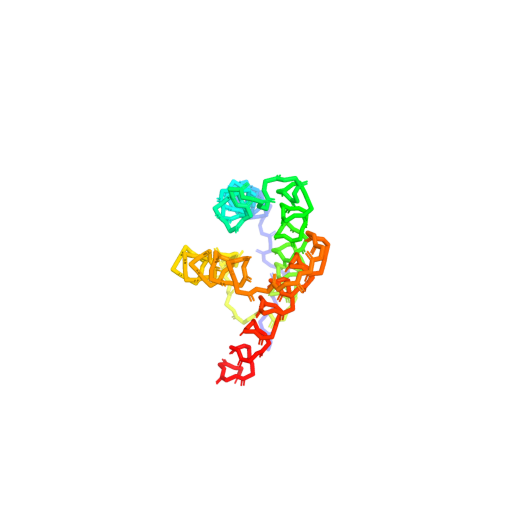.00 94.94 86 ILE A N 1
ATOM 619 C CA . ILE A 1 86 ? -10.664 5.516 3.405 1.00 94.94 86 ILE A CA 1
ATOM 620 C C . ILE A 1 86 ? -10.369 5.880 4.864 1.00 94.94 86 ILE A C 1
ATOM 622 O O . ILE A 1 86 ? -10.936 5.256 5.752 1.00 94.94 86 ILE A O 1
ATOM 626 N N . ALA A 1 87 ? -9.544 6.892 5.137 1.00 95.75 87 ALA A N 1
ATOM 627 C CA . ALA A 1 87 ? -9.264 7.340 6.502 1.00 95.75 87 ALA A CA 1
ATOM 628 C C . ALA A 1 87 ? -10.519 7.901 7.194 1.00 95.75 87 ALA A C 1
ATOM 630 O O . ALA A 1 87 ? -10.802 7.568 8.345 1.00 95.75 87 ALA A O 1
ATOM 631 N N . VAL A 1 88 ? -11.324 8.690 6.473 1.00 95.94 88 VAL A N 1
ATOM 632 C CA . VAL A 1 88 ? -12.626 9.162 6.974 1.00 95.94 88 VAL A CA 1
ATOM 633 C C . VAL A 1 88 ? -13.569 7.983 7.230 1.00 95.94 88 VAL A C 1
ATOM 635 O O . VAL A 1 88 ? -14.196 7.914 8.288 1.00 95.94 88 VAL A O 1
ATOM 638 N N . ALA A 1 89 ? -13.634 7.019 6.307 1.00 95.75 89 ALA A N 1
ATOM 639 C CA . ALA A 1 89 ? -14.442 5.814 6.482 1.00 95.75 89 ALA A CA 1
ATOM 640 C C . ALA A 1 89 ? -13.973 4.971 7.681 1.00 95.75 89 ALA A C 1
ATOM 642 O O . ALA A 1 89 ? -14.800 4.498 8.454 1.00 95.75 89 ALA A O 1
ATOM 643 N N . ALA A 1 90 ? -12.662 4.827 7.882 1.00 95.25 90 ALA A N 1
ATOM 644 C CA . ALA A 1 90 ? -12.074 4.100 9.002 1.00 95.25 90 ALA A CA 1
ATOM 645 C C . ALA A 1 90 ? -12.440 4.725 10.355 1.00 95.25 90 ALA A C 1
ATOM 647 O O . ALA A 1 90 ? -12.791 4.004 11.291 1.00 95.25 90 ALA A O 1
ATOM 648 N N . SER A 1 91 ? -12.439 6.059 10.437 1.00 94.25 91 SER A N 1
ATOM 649 C CA . SER A 1 91 ? -12.931 6.792 11.609 1.00 94.25 91 SER A CA 1
ATOM 650 C C . SER A 1 91 ? -14.420 6.519 11.859 1.00 94.25 91 SER A C 1
ATOM 652 O O . SER A 1 91 ? -14.808 6.151 12.967 1.00 94.25 91 SER A O 1
ATOM 654 N N . GLY A 1 92 ? -15.253 6.579 10.813 1.00 94.38 92 GLY A N 1
ATOM 655 C CA . GLY A 1 92 ? -16.682 6.261 10.913 1.00 94.38 92 GLY A CA 1
ATOM 656 C C . GLY A 1 92 ? -16.963 4.819 11.357 1.00 94.38 92 GLY A C 1
ATOM 657 O O . GLY A 1 92 ? -17.843 4.592 12.188 1.00 94.38 92 GLY A O 1
ATOM 658 N N . ILE A 1 93 ? -16.193 3.849 10.852 1.00 94.81 93 ILE A N 1
ATOM 659 C CA . ILE A 1 93 ? -16.277 2.437 11.258 1.00 94.81 93 ILE A CA 1
ATOM 660 C C . ILE A 1 93 ? -15.886 2.287 12.730 1.00 94.81 93 ILE A C 1
ATOM 662 O O . ILE A 1 93 ? -16.604 1.623 13.473 1.00 94.81 93 ILE A O 1
ATOM 666 N N . SER A 1 94 ? -14.795 2.928 13.158 1.00 93.19 94 SER A N 1
ATOM 667 C CA . SER A 1 94 ? -14.317 2.870 14.548 1.00 93.19 94 SER A CA 1
ATOM 668 C C . SER A 1 94 ? -15.346 3.442 15.526 1.00 93.19 94 SER A C 1
ATOM 670 O O . SER A 1 94 ? -15.606 2.840 16.560 1.00 93.19 94 SER A O 1
ATOM 672 N N . ALA A 1 95 ? -16.010 4.540 15.152 1.00 92.81 95 ALA A N 1
ATOM 673 C CA . ALA A 1 95 ? -17.050 5.160 15.969 1.00 92.81 95 ALA A CA 1
ATOM 674 C C . ALA A 1 95 ? -18.365 4.358 16.026 1.00 92.81 95 ALA A C 1
ATOM 676 O O . ALA A 1 95 ? -19.116 4.477 16.992 1.00 92.81 95 ALA A O 1
ATOM 677 N N . SER A 1 96 ? -18.677 3.576 14.987 1.00 92.25 96 SER A N 1
ATOM 678 C CA . SER A 1 96 ? -19.986 2.914 14.846 1.00 92.25 96 SER A CA 1
ATOM 679 C C . SER A 1 96 ? -19.981 1.443 15.260 1.00 92.25 96 SER A C 1
ATOM 681 O O . SER A 1 96 ? -21.021 0.903 15.637 1.00 92.25 96 SER A O 1
ATOM 683 N N . LEU A 1 97 ? -18.839 0.761 15.142 1.00 91.56 97 LEU A N 1
ATOM 684 C CA . LEU A 1 97 ? -18.750 -0.672 15.379 1.00 91.56 97 LEU A CA 1
ATOM 685 C C . LEU A 1 97 ? -18.522 -0.962 16.865 1.00 91.56 97 LEU A C 1
ATOM 687 O O . LEU A 1 97 ? -17.463 -0.678 17.417 1.00 91.56 97 LEU A O 1
ATOM 691 N N . VAL A 1 98 ? -19.494 -1.612 17.504 1.00 87.50 98 VAL A N 1
ATOM 692 C CA . VAL A 1 98 ? -19.327 -2.136 18.865 1.00 87.50 98 VAL A CA 1
ATOM 693 C C . VAL A 1 98 ? -18.582 -3.469 18.780 1.00 87.50 98 VAL A C 1
ATOM 695 O O . VAL A 1 98 ? -19.154 -4.481 18.378 1.00 87.50 98 VAL A O 1
ATOM 698 N N . GLY A 1 99 ? -17.294 -3.478 19.123 1.00 87.31 99 GLY A N 1
ATOM 699 C CA . GLY A 1 99 ? -16.449 -4.668 19.023 1.00 87.31 99 GLY A CA 1
ATOM 700 C C . GLY A 1 99 ? -15.053 -4.469 19.609 1.00 87.31 99 GLY A C 1
ATOM 701 O O . GLY A 1 99 ? -14.775 -3.469 20.268 1.00 87.31 99 GLY A O 1
ATOM 702 N N . THR A 1 100 ? -14.167 -5.440 19.385 1.00 93.00 100 THR A N 1
ATOM 703 C CA . THR A 1 100 ? -12.753 -5.317 19.757 1.00 93.00 100 THR A CA 1
ATOM 704 C C . THR A 1 100 ? -12.000 -4.510 18.700 1.00 93.00 100 THR A C 1
ATOM 706 O O . THR A 1 100 ? -12.409 -4.439 17.539 1.00 93.00 100 THR A O 1
ATOM 709 N N . LEU A 1 101 ? -10.850 -3.936 19.060 1.00 91.75 101 LEU A N 1
ATOM 710 C CA . LEU A 1 101 ? -10.024 -3.210 18.088 1.00 91.75 101 LEU A CA 1
ATOM 711 C C . LEU A 1 101 ? -9.590 -4.105 16.907 1.00 91.75 101 LEU A C 1
ATOM 713 O O . LEU A 1 101 ? -9.505 -3.628 15.778 1.00 91.75 101 LEU A O 1
ATOM 717 N N . ASP A 1 102 ? -9.410 -5.414 17.124 1.00 94.56 102 ASP A N 1
ATOM 718 C CA . ASP A 1 102 ? -9.102 -6.369 16.051 1.00 94.56 102 ASP A CA 1
ATOM 719 C C . ASP A 1 102 ? -10.261 -6.541 15.055 1.00 94.56 102 ASP A C 1
ATOM 721 O O . ASP A 1 102 ? -10.023 -6.685 13.849 1.00 94.56 102 ASP A O 1
ATOM 725 N N . SER A 1 103 ? -11.517 -6.513 15.524 1.00 94.94 103 SER A N 1
ATOM 726 C CA . SER A 1 103 ? -12.682 -6.605 14.637 1.00 94.94 103 SER A CA 1
ATOM 727 C C . SER A 1 103 ? -12.879 -5.318 13.838 1.00 94.94 103 SER A C 1
ATOM 729 O O . SER A 1 103 ? -13.194 -5.376 12.648 1.00 94.94 103 SER A O 1
ATOM 731 N N . VAL A 1 104 ? -12.627 -4.159 14.458 1.00 95.62 104 VAL A N 1
ATOM 732 C CA . VAL A 1 104 ? -12.622 -2.855 13.773 1.00 95.62 104 VAL A CA 1
ATOM 733 C C . VAL A 1 104 ? -11.540 -2.830 12.693 1.00 95.62 104 VAL A C 1
ATOM 735 O O . VAL A 1 104 ? -11.842 -2.566 11.529 1.00 95.62 104 VAL A O 1
ATOM 738 N N . PHE A 1 105 ? -10.305 -3.207 13.038 1.00 95.62 105 PHE A N 1
ATOM 739 C CA . PHE A 1 105 ? -9.193 -3.291 12.092 1.00 95.62 105 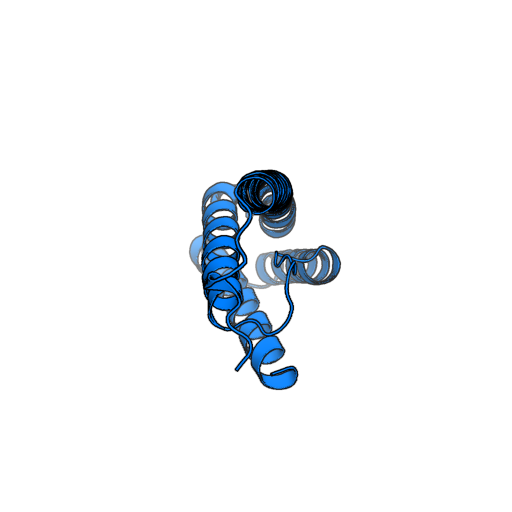PHE A CA 1
ATOM 740 C C . PHE A 1 105 ? -9.520 -4.199 10.901 1.00 95.62 105 PHE A C 1
ATOM 742 O O . PHE A 1 105 ? -9.365 -3.794 9.749 1.00 95.62 105 PHE A O 1
ATOM 749 N N . SER A 1 106 ? -10.027 -5.407 11.164 1.00 96.12 106 SER A N 1
ATOM 750 C CA . SER A 1 106 ? -10.387 -6.359 10.105 1.00 96.12 106 SER A CA 1
ATOM 751 C C . SER A 1 106 ? -11.485 -5.816 9.188 1.00 96.12 106 SER A C 1
ATOM 753 O O . SER A 1 106 ? -11.441 -6.041 7.981 1.00 96.12 106 SER A O 1
ATOM 755 N N . THR A 1 107 ? -12.435 -5.052 9.735 1.00 96.12 107 THR A N 1
ATOM 756 C CA . THR A 1 107 ? -13.508 -4.409 8.961 1.00 96.12 107 THR A CA 1
ATOM 757 C C . THR A 1 107 ? -12.962 -3.307 8.054 1.00 96.12 107 THR A C 1
ATOM 759 O O . THR A 1 107 ? -13.321 -3.246 6.879 1.00 96.12 107 THR A O 1
ATOM 762 N N . ILE A 1 108 ? -12.046 -2.475 8.560 1.00 96.44 108 ILE A N 1
ATOM 763 C CA . ILE A 1 108 ? -11.370 -1.442 7.762 1.00 96.44 108 ILE A CA 1
ATOM 764 C C . ILE A 1 108 ? -10.588 -2.094 6.617 1.00 96.44 108 ILE A C 1
ATOM 766 O O . ILE A 1 108 ? -10.725 -1.692 5.464 1.00 96.44 108 ILE A O 1
ATOM 770 N N . VAL A 1 109 ? -9.811 -3.142 6.907 1.00 96.75 109 VAL A N 1
ATOM 771 C CA . VAL A 1 109 ? -9.051 -3.879 5.886 1.00 96.75 109 VAL A CA 1
ATOM 772 C C . VAL A 1 109 ? -9.980 -4.512 4.849 1.00 96.75 109 VAL A C 1
ATOM 774 O O . VAL A 1 109 ? -9.719 -4.401 3.652 1.00 96.75 109 VAL A O 1
ATOM 777 N N . ALA A 1 110 ? -11.089 -5.120 5.275 1.00 96.50 110 ALA A N 1
ATOM 778 C CA . ALA A 1 110 ? -12.082 -5.679 4.364 1.00 96.50 110 ALA A CA 1
ATOM 779 C C . ALA A 1 110 ? -12.688 -4.605 3.447 1.00 96.50 110 ALA A C 1
ATOM 781 O O . ALA A 1 110 ? -12.826 -4.842 2.249 1.00 96.50 110 ALA A O 1
ATOM 782 N N . ALA A 1 111 ? -12.981 -3.412 3.973 1.00 95.31 111 ALA A N 1
ATOM 783 C CA . ALA A 1 111 ? -13.464 -2.288 3.176 1.00 95.31 111 ALA A CA 1
ATOM 784 C C . ALA A 1 111 ? -12.426 -1.831 2.136 1.00 95.31 111 ALA A C 1
ATOM 786 O O . ALA A 1 111 ? -12.774 -1.643 0.973 1.00 95.31 111 ALA A O 1
ATOM 787 N N . ILE A 1 112 ? -11.145 -1.724 2.517 1.00 95.25 112 ILE A N 1
ATOM 788 C CA . ILE A 1 112 ? -10.047 -1.389 1.591 1.00 95.25 112 ILE A CA 1
ATOM 789 C C . ILE A 1 112 ? -9.970 -2.412 0.456 1.00 95.25 112 ILE A C 1
ATOM 791 O O . ILE A 1 112 ? -9.921 -2.036 -0.717 1.00 95.25 112 ILE A O 1
ATOM 795 N N . ILE A 1 113 ? -9.970 -3.702 0.801 1.00 94.88 113 ILE A N 1
ATOM 796 C CA . ILE A 1 113 ? -9.899 -4.805 -0.159 1.00 94.88 113 ILE A CA 1
ATOM 797 C C . ILE A 1 113 ? -11.095 -4.739 -1.110 1.00 94.88 113 ILE A C 1
ATOM 799 O O . ILE A 1 113 ? -10.910 -4.707 -2.323 1.00 94.88 113 ILE A O 1
ATOM 803 N N . LEU A 1 114 ? -12.313 -4.659 -0.574 1.00 95.50 114 LEU A N 1
ATOM 804 C CA . LEU A 1 114 ? -13.541 -4.663 -1.364 1.00 95.50 114 LEU A CA 1
ATOM 805 C C . LEU A 1 114 ? -13.596 -3.463 -2.316 1.00 95.50 114 LEU A C 1
ATOM 807 O O . LEU A 1 114 ? -13.827 -3.652 -3.508 1.00 95.50 114 LEU A O 1
ATOM 811 N N . CYS A 1 115 ? -13.292 -2.254 -1.838 1.00 92.75 115 CYS A N 1
ATOM 812 C CA . CYS A 1 115 ? -13.207 -1.064 -2.686 1.00 92.75 115 CYS A CA 1
ATOM 813 C C . CYS A 1 115 ? -12.145 -1.210 -3.783 1.00 92.75 115 CYS A C 1
ATOM 815 O O . CYS A 1 115 ? -12.400 -0.842 -4.930 1.00 92.75 115 CYS A O 1
ATOM 817 N N . SER A 1 116 ? -10.977 -1.771 -3.459 1.00 91.56 116 SER A N 1
ATOM 818 C CA . SER A 1 116 ? -9.894 -1.977 -4.429 1.00 91.56 116 SER A CA 1
ATOM 819 C C . SER A 1 116 ? -10.294 -2.970 -5.520 1.00 91.56 116 SER A C 1
ATOM 821 O O . SER A 1 116 ? -10.088 -2.696 -6.700 1.00 91.56 116 SER A O 1
ATOM 823 N N . PHE A 1 117 ? -10.924 -4.089 -5.150 1.00 93.31 117 PHE A N 1
ATOM 824 C CA . PHE A 1 117 ? -11.420 -5.085 -6.104 1.00 93.31 117 PHE A CA 1
ATOM 825 C C . PHE A 1 117 ? -12.544 -4.536 -6.978 1.00 93.31 117 PHE A C 1
ATOM 827 O O . PHE A 1 117 ? -12.497 -4.697 -8.193 1.00 93.31 117 PHE A O 1
ATOM 834 N N . VAL A 1 118 ? -13.532 -3.864 -6.382 1.00 94.94 118 VAL A N 1
ATOM 835 C CA . VAL A 1 118 ? -14.642 -3.256 -7.130 1.00 94.94 118 VAL A CA 1
ATOM 836 C C . VAL A 1 118 ? -14.116 -2.210 -8.110 1.00 94.94 118 VAL A C 1
ATOM 838 O O . VAL A 1 118 ? -14.507 -2.220 -9.272 1.00 94.94 118 VAL A O 1
ATOM 841 N N . THR A 1 119 ? -13.176 -1.363 -7.684 1.00 91.44 119 THR A N 1
ATOM 842 C CA . THR A 1 119 ? -12.509 -0.404 -8.577 1.00 91.44 119 THR A CA 1
ATOM 843 C C . THR A 1 119 ? -11.781 -1.135 -9.704 1.00 91.44 119 THR A C 1
ATOM 845 O O . THR A 1 119 ? -11.982 -0.814 -10.869 1.00 91.44 119 THR A O 1
ATOM 848 N N . GLY A 1 120 ? -10.996 -2.165 -9.381 1.00 89.50 120 GLY A N 1
ATOM 849 C CA . GLY A 1 120 ? -10.300 -2.973 -10.380 1.00 89.50 120 GLY A CA 1
ATOM 850 C C . GLY A 1 120 ? -11.243 -3.576 -11.423 1.00 89.50 120 GLY A C 1
ATOM 851 O O . GLY A 1 120 ? -10.951 -3.484 -12.602 1.00 89.50 120 GLY A O 1
ATOM 852 N N . ILE A 1 121 ? -12.387 -4.127 -11.010 1.00 93.75 121 ILE A N 1
ATOM 853 C CA . ILE A 1 121 ? -13.382 -4.735 -11.910 1.00 93.75 121 ILE A CA 1
ATOM 854 C C . ILE A 1 121 ? -14.094 -3.689 -12.777 1.00 93.75 121 ILE A C 1
ATOM 856 O O . ILE A 1 121 ? -14.392 -3.948 -13.937 1.00 93.75 121 ILE A O 1
ATOM 860 N N . ILE A 1 122 ? -14.408 -2.516 -12.224 1.00 95.06 122 ILE A N 1
ATOM 861 C CA . ILE A 1 122 ? -15.117 -1.463 -12.966 1.00 95.06 122 ILE A CA 1
ATOM 862 C C . ILE A 1 122 ? -14.215 -0.832 -14.036 1.00 95.06 122 ILE A C 1
ATOM 864 O O . ILE A 1 122 ? -14.712 -0.421 -15.083 1.00 95.06 122 ILE A O 1
ATOM 868 N N . PHE A 1 123 ? -12.909 -0.744 -13.771 1.00 85.31 123 PHE A N 1
ATOM 869 C CA . PHE A 1 123 ? -11.937 -0.064 -14.631 1.00 85.31 123 PHE A CA 1
ATOM 870 C C . PHE A 1 123 ? -10.978 -1.014 -15.382 1.00 85.31 123 PHE A C 1
ATOM 872 O O . PHE A 1 123 ? -10.030 -0.522 -15.998 1.00 85.31 123 PHE A O 1
ATOM 879 N N . SER A 1 124 ? -11.188 -2.338 -15.321 1.00 76.06 124 SER A N 1
ATOM 880 C CA . SER A 1 124 ? -10.406 -3.350 -16.063 1.00 76.06 124 SER A CA 1
ATOM 881 C C . SER A 1 124 ? -10.714 -3.392 -17.552 1.00 76.06 124 SER A C 1
ATOM 883 O O . SER A 1 124 ? -11.909 -3.251 -17.894 1.00 76.06 124 SER A O 1
#

Sequence (124 aa):
MKNYFASMDTRQLITSITAGLVAGLIVIVFCISLATLIFSGEMSPYVSRGIGLFLFGGFAMSVLISIFGSLPGTAIGPQDGPAALIAVAASGISASLVGTLDSVFSTIVAAIILCSFVTGI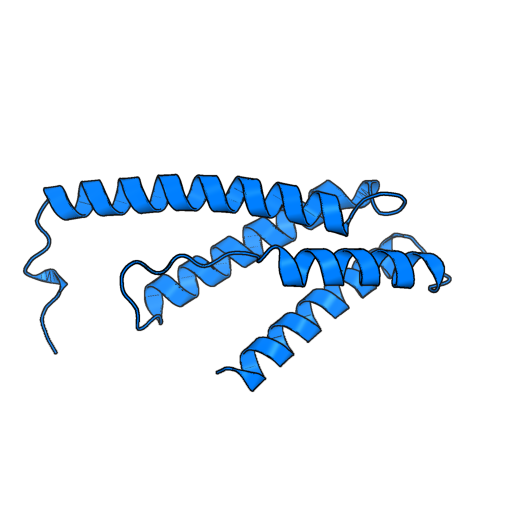IFS

pLDDT: mean 89.53, std 11.1, range [42.44, 97.38]

Foldseek 3Di:
DPCPVVPPDVVNVVVVVVLVVVLLVVQLVVLLVLLCLQCDDPSNVCSVVSSVVQNVVLVVVQVVCVVPNPDPPDHDGDDPVVSNVLSVVLVVLVVPDDDDSVVSVVVSVVVVVVVVVVVVVVVD

=== Feature glossary ===
The record interleaves many kinds of information about one protein. Here is each kind framed as the question it answers.

Q: What does the local fold look like, residue by residue?
A: A 3Di character summarizes, for each residue, the relative orientation of the Cα frame of its nearest spatial neighbor. Because it encodes fold topology rather than chemistry, 3Di alignments detect remote structural similarity that sequence alignment misses.

Q: Which residues are in helices, strands, or loops?
A: Secondary structure is the local, repeating backbone conformation. DSSP classifies it into eight states by reading the hydrogen-bond network: three helix types (H, G, I), two β types (E, B), two non-regular types (T, S), and unstructured coil (-).

Q: How big and how compact is the whole molecule?
A: Three whole-structure scalars: the radius of gyration (RMS distance of Cα from centroid, in Å), the count of Cα–Cα contacts (pairs closer than 8 Å and separated by more than four residues in sequence — i.e. tertiary, not local, contacts), and the bounding-box dimensions. Together they distinguish compact globular folds from extended fibres or disordered chains.

Q: How confident is the AlphaFold model at each residue?
A: For AlphaFold models, the B-factor field carries pLDDT — the model's own estimate of local accuracy on a 0–100 scale. Regions with pLDDT<50 should be treated as essentially unmodeled; they often correspond to intrinsically disordered segments.

Q: What family and function is it annotated with?
A: Functional annotations link the protein to curated databases. InterPro entries identify conserved domains and families by matching the sequence against member-database signatures (Pfam, PROSITE, CDD, …). Gene Ontology (GO) terms describe molecular function, biological process, and cellular component in a controlled vocabulary. CATH places the structure in a hierarchical fold classification (Class/Architecture/Topology/Homologous-superfamily). The organism is the source species.

Q: What known structures does this most resemble?
A: Nearest PDB neighbors are the top structural matches found by Foldseek when searching this structure against the entire Protein Data Bank. Each hit reports a TM-score (0 to 1; >0.5 almost always implies the same fold) and an E-value. These are *structural* homologs — they may share no detectable sequence similarity.

Q: Which residues are buried vs exposed?
A: Solvent-accessible surface area (SASA) is the area in Å² traced out by the centre of a 1.4 Å probe sphere (a water molecule) rolled over the protein's van der Waals surface (Shrake–Rupley / Lee–Richards construction). Buried residues have near-zero SASA; fully exposed residues can exceed 200 Å². The total SASA scales roughly with the number of surface residues.

Q: What are the backbone torsion angles?
A: φ (phi) and ψ (psi) are the two rotatable backbone dihedrals per residue: φ is the C(i-1)–N–Cα–C torsion, ψ is the N–Cα–C–N(i+1) torsion, both in degrees on (−180°, 180°]. α-helical residues cluster near (−60°, −45°); β-strand residues near (−120°, +130°). A Ramachandran plot is simply a scatter of (φ, ψ) for every residue.

Q: Are the domains correctly placed relative to each other?
A: Predicted aligned error is AlphaFold's pairwise confidence. Unlike pLDDT (per-residue), PAE is per-residue-pair and captures whether two parts of the structure are correctly placed relative to each other. Units are ångströms of expected positional error.

Q: What if only a Cα trace is available?
A: P-SEA three-state annotation labels each residue as helix, strand, or coil based purely on the geometry of the Cα trace. It serves as a fallback when the full backbone (and thus DSSP) is unavailable.

Q: What is the amino-acid chain?
A: This is the polypeptide sequence — one letter per residue, N-terminus first. Length ranges from a few dozen residues for small domains to over a thousand for large multi-domain proteins.

Q: What do the rendered images show?
A: The six renders are orthographic views along the three Cartesian axes in both directions. Representation (cartoon, sticks, or surface) and color scheme (sequence-rainbow or by-chain) vary across proteins so the training set covers all the common visualization conventions.

Q: What do the diagnostic plots show?
A: Plot images: a contact map (which residues are close in 3D, as an N×N binary image), a Ramachandran scatter (backbone torsion angles, revealing secondary-structure composition at a glance), and — for AlphaFold structures — a PAE heatmap (pairwise prediction confidence).

Q: How mobile is each atom in the crystal?
A: B-factor (Debye–Waller factor) reflects atomic displacement in the crystal lattice. It is an experimental observable (units Å²), not a prediction; low values mean the atom is pinned down, high values mean it moves or is heterogeneous across the crystal.

Q: Where is each backbone atom in 3D?
A: The mmCIF table is the protein's shape written out atom by atom. For each backbone N, Cα, C, and carbonyl O, it records an (x, y, z) coordinate triple in Å plus the residue type, chain letter, and residue number.